Protein AF-A0A6A8FHQ6-F1 (afdb_monomer)

pLDDT: mean 91.74, std 8.45, range [48.78, 97.81]

Sequence (109 aa):
PTHLIRIICDHANLNNVLTTLFRETGTIGARFQEIQRLILPRSIVTVPVNISGYDFNVRVKISRGLNAEALGVKPEFDDVKVIASTTGISVKRALELVSAQITYKINVG

Radius of gyration: 20.07 Å; Cα contacts (8 Å, |Δi|>4): 118; chains: 1; bounding box: 52×33×42 Å

Nearest PDB structures (foldseek):
  3c19-assembly1_A  TM=7.137E-01  e=1.336E-04  Methanopyrus kandleri AV19
  8joh-assembly5_C  TM=3.734E-01  e=7.980E-01  Echinococcus multilocularis
  8and-assembly1_BBB  TM=4.414E-01  e=1.800E+00  Sphaerospora molnari
  6vhh-assembly1_A  TM=4.434E-01  e=5.212E+00  Homo sapiens
  8h0h-assembly2_B  TM=3.836E-01  e=6.288E+00  Mycobacterium tuberculosis H37Rv

Solvent-accessible surface area (backbone atoms only — not comparable to full-atom values): 6960 Å² total; per-residue (Å²): 140,88,84,88,87,84,86,88,75,59,80,90,47,45,66,61,52,51,53,50,50,35,71,77,68,66,52,93,76,84,88,85,81,93,75,92,76,94,77,69,59,66,50,76,47,76,45,82,48,75,55,97,89,44,80,44,78,37,46,28,43,37,33,27,44,98,85,69,46,81,74,41,80,42,67,42,66,68,54,31,46,51,50,10,66,76,68,73,46,54,52,69,57,33,44,53,54,51,48,54,53,50,53,53,56,65,75,76,104

Mean predicted aligned error: 6.44 Å

Secondary structure (DSSP, 8-state):
----------GGGHHHHHHHHHHHH--S-------------EEEEEEEEEETTEEEEEEEEEEE-TTS-EEEEEE-HHHHHHHHHHHT--HHHHHHHHHHHHHHHHHH-

Foldseek 3Di:
DDDDDDDDDDPVCVVVVVVCCCVPPVDPDDDDDDDDDDAFDKDWDWDWDADQNDIDTWIWIFGADPVRHTPDIATDLVSLVVVCVVNVHDSVVSRVRVVVRRVVVVVVD

Structure (mmCIF, N/CA/C/O backbone):
data_AF-A0A6A8FHQ6-F1
#
_entry.id   AF-A0A6A8FHQ6-F1
#
loop_
_atom_site.group_PDB
_atom_site.id
_atom_site.type_symbol
_atom_site.label_atom_id
_atom_site.label_alt_id
_atom_site.label_comp_id
_atom_site.label_asym_id
_atom_site.label_entity_id
_atom_site.label_seq_id
_atom_site.pdbx_PDB_ins_code
_atom_site.Cartn_x
_atom_site.Cartn_y
_atom_site.Cartn_z
_atom_site.occupancy
_atom_site.B_iso_or_equiv
_atom_site.auth_seq_id
_atom_site.auth_comp_id
_atom_site.auth_asym_id
_atom_site.auth_atom_id
_atom_site.pdbx_PDB_model_num
ATOM 1 N N . PRO A 1 1 ? 27.392 3.927 2.203 1.00 77.44 1 PRO A N 1
ATOM 2 C CA . PRO A 1 1 ? 26.005 3.408 2.094 1.00 77.44 1 PRO A CA 1
ATOM 3 C C . PRO A 1 1 ? 25.439 3.683 0.695 1.00 77.44 1 PRO A C 1
ATOM 5 O O . PRO A 1 1 ? 25.618 4.786 0.192 1.00 77.44 1 PRO A O 1
ATOM 8 N N . THR A 1 2 ? 24.803 2.695 0.067 1.00 89.62 2 THR A N 1
ATOM 9 C CA . THR A 1 2 ? 24.160 2.811 -1.255 1.00 89.62 2 THR A CA 1
ATOM 10 C C . THR A 1 2 ? 22.726 2.300 -1.164 1.00 89.62 2 THR A C 1
ATOM 12 O O . THR A 1 2 ? 22.449 1.357 -0.423 1.00 89.62 2 THR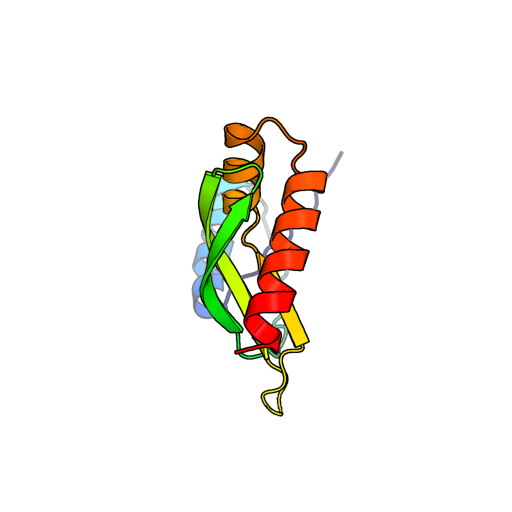 A O 1
ATOM 15 N N . HIS A 1 3 ? 21.812 2.922 -1.909 1.00 92.06 3 HIS A N 1
ATOM 16 C CA . HIS A 1 3 ? 20.390 2.578 -1.912 1.00 92.06 3 HIS A CA 1
ATOM 17 C C . HIS A 1 3 ? 19.965 2.087 -3.297 1.00 92.06 3 HIS A C 1
ATOM 19 O O . HIS A 1 3 ? 20.328 2.680 -4.310 1.00 92.06 3 HIS A O 1
ATOM 25 N N . LEU A 1 4 ? 19.184 1.006 -3.340 1.00 94.62 4 LEU A N 1
ATOM 26 C CA . LEU A 1 4 ? 18.580 0.493 -4.568 1.00 94.62 4 LEU A CA 1
ATOM 27 C C . LEU A 1 4 ? 17.161 1.054 -4.716 1.00 94.62 4 LEU A C 1
ATOM 29 O O . LEU A 1 4 ? 16.302 0.778 -3.880 1.00 94.62 4 LEU A O 1
ATOM 33 N N . ILE A 1 5 ? 16.902 1.786 -5.801 1.00 95.06 5 ILE A N 1
ATOM 34 C CA . ILE A 1 5 ? 15.561 2.271 -6.151 1.00 95.06 5 ILE A CA 1
ATOM 35 C C . ILE A 1 5 ? 14.900 1.257 -7.092 1.00 95.06 5 ILE A C 1
ATOM 37 O O . ILE A 1 5 ? 15.464 0.897 -8.124 1.00 95.06 5 ILE A O 1
ATOM 41 N N . ARG A 1 6 ? 13.694 0.793 -6.744 1.00 95.88 6 ARG A N 1
ATOM 42 C CA . ARG A 1 6 ? 12.868 -0.088 -7.586 1.00 95.88 6 ARG A CA 1
ATOM 43 C C . ARG A 1 6 ? 11.544 0.595 -7.894 1.00 95.88 6 ARG A C 1
ATOM 45 O O . ARG A 1 6 ? 10.847 1.009 -6.974 1.00 95.88 6 ARG A O 1
ATOM 52 N N . ILE A 1 7 ? 11.194 0.668 -9.174 1.00 96.06 7 ILE A N 1
ATOM 53 C CA . ILE A 1 7 ? 9.978 1.332 -9.651 1.00 96.06 7 ILE A CA 1
ATOM 54 C C . ILE A 1 7 ? 9.147 0.323 -10.442 1.00 96.06 7 ILE A C 1
ATOM 56 O O . ILE A 1 7 ? 9.693 -0.469 -11.207 1.00 96.06 7 ILE A O 1
ATOM 60 N N . ILE A 1 8 ? 7.830 0.345 -10.242 1.00 96.50 8 ILE A N 1
ATOM 61 C CA . ILE A 1 8 ? 6.859 -0.404 -11.043 1.00 96.50 8 ILE A CA 1
ATOM 62 C C . ILE A 1 8 ? 5.981 0.631 -11.739 1.00 96.50 8 ILE A C 1
ATOM 64 O O . ILE A 1 8 ? 5.365 1.459 -11.071 1.00 96.50 8 ILE A O 1
ATOM 68 N N . CYS A 1 9 ? 5.930 0.583 -13.065 1.00 95.38 9 CYS A N 1
ATOM 69 C CA . CYS A 1 9 ? 5.081 1.439 -13.887 1.00 95.38 9 CYS A CA 1
ATOM 70 C C . CYS A 1 9 ? 4.476 0.624 -15.032 1.00 95.38 9 CYS A C 1
ATOM 72 O O . CYS A 1 9 ? 4.935 -0.483 -15.324 1.00 95.38 9 CYS A O 1
ATOM 74 N N . ASP A 1 10 ? 3.418 1.148 -15.643 1.00 94.31 10 ASP A N 1
ATOM 75 C CA . ASP A 1 10 ? 2.977 0.654 -16.943 1.00 94.31 10 ASP A CA 1
ATOM 76 C C . ASP A 1 10 ? 3.967 1.068 -18.047 1.00 94.31 10 ASP A C 1
ATOM 78 O O . ASP A 1 10 ? 4.780 1.980 -17.877 1.00 94.31 10 ASP A O 1
ATOM 82 N N . HIS A 1 11 ? 3.892 0.384 -19.190 1.00 92.69 11 HIS A N 1
ATOM 83 C CA . HIS A 1 11 ? 4.790 0.634 -20.317 1.00 92.69 11 HIS A CA 1
ATOM 84 C C . HIS A 1 11 ? 4.657 2.068 -20.865 1.00 92.69 11 HIS A C 1
ATOM 86 O O . HIS A 1 11 ? 5.657 2.681 -21.231 1.00 92.69 11 HIS A O 1
ATOM 92 N N . ALA A 1 12 ? 3.446 2.639 -20.865 1.00 95.81 12 ALA A N 1
ATOM 93 C CA . ALA A 1 12 ? 3.196 3.986 -21.378 1.00 95.81 12 ALA A CA 1
ATOM 94 C C . ALA A 1 12 ? 3.916 5.076 -20.561 1.00 95.81 12 ALA A C 1
ATOM 96 O O . ALA A 1 12 ? 4.312 6.105 -21.106 1.00 95.81 12 ALA A O 1
ATOM 97 N N . ASN A 1 13 ? 4.130 4.839 -19.266 1.00 96.88 13 ASN A N 1
ATOM 98 C CA . ASN A 1 13 ? 4.777 5.775 -18.353 1.00 96.88 13 ASN A CA 1
ATOM 99 C C . ASN A 1 13 ? 6.297 5.591 -18.220 1.00 96.88 13 ASN A C 1
ATOM 101 O O . ASN A 1 13 ? 6.936 6.402 -17.543 1.00 96.88 13 ASN A O 1
ATOM 105 N N . LEU A 1 14 ? 6.900 4.586 -18.867 1.00 96.12 14 LEU A N 1
ATOM 106 C CA . LEU A 1 14 ? 8.325 4.263 -18.717 1.00 96.12 14 LEU A CA 1
ATOM 107 C C . LEU A 1 14 ? 9.238 5.479 -18.949 1.00 96.12 14 LEU A C 1
ATOM 109 O O . LEU A 1 14 ? 10.078 5.794 -18.105 1.00 96.12 14 LEU A O 1
ATOM 113 N N . ASN A 1 15 ? 9.043 6.208 -20.051 1.00 96.31 15 ASN A N 1
ATOM 114 C CA . ASN A 1 15 ? 9.877 7.367 -20.392 1.00 96.31 15 ASN A CA 1
ATOM 115 C C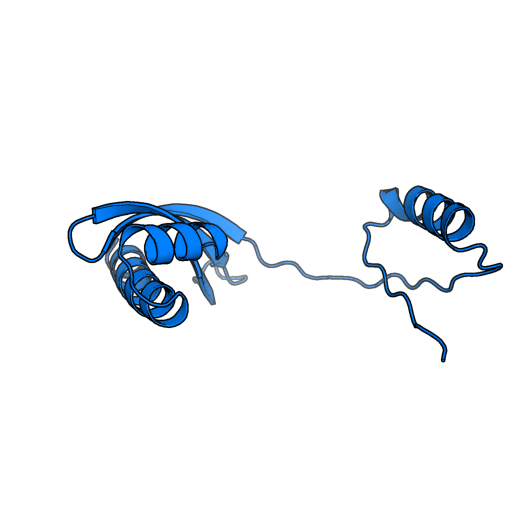 . ASN A 1 15 ? 9.739 8.515 -19.379 1.00 96.31 15 ASN A C 1
ATOM 117 O O . ASN A 1 15 ? 10.737 9.138 -19.009 1.00 96.31 15 ASN A O 1
ATOM 121 N N . ASN A 1 16 ? 8.525 8.767 -18.883 1.00 97.56 16 ASN A N 1
ATOM 122 C CA . ASN A 1 16 ? 8.271 9.805 -17.879 1.00 97.56 16 ASN A CA 1
ATOM 123 C C . ASN A 1 16 ? 8.954 9.466 -16.547 1.00 97.56 16 ASN A C 1
ATOM 125 O O . ASN A 1 16 ? 9.566 10.328 -15.906 1.00 97.56 16 ASN A O 1
ATOM 129 N N . VAL A 1 17 ? 8.888 8.192 -16.155 1.00 97.31 17 VAL A N 1
ATOM 130 C CA . VAL A 1 17 ? 9.537 7.671 -14.949 1.00 97.31 17 VAL A CA 1
ATOM 131 C C . VAL A 1 17 ? 11.056 7.767 -15.063 1.00 97.31 17 VAL A C 1
ATOM 133 O O . VAL A 1 17 ? 11.689 8.267 -14.136 1.00 97.31 17 VAL A O 1
ATOM 136 N N . LEU A 1 18 ? 11.648 7.351 -16.188 1.00 96.25 18 LEU A N 1
ATOM 137 C CA . LEU A 1 18 ? 13.096 7.439 -16.413 1.00 96.25 18 LEU A CA 1
ATOM 138 C C . LEU A 1 18 ? 13.587 8.889 -16.411 1.00 96.25 18 LEU A C 1
ATOM 140 O O . LEU A 1 18 ? 14.575 9.199 -15.750 1.00 96.25 18 LEU A O 1
ATOM 144 N N . THR A 1 19 ? 12.861 9.787 -17.079 1.00 97.00 19 THR A N 1
ATOM 145 C CA . THR A 1 19 ? 13.175 11.225 -17.098 1.00 97.00 19 THR A CA 1
ATOM 146 C C . THR A 1 19 ? 13.210 11.795 -15.682 1.00 97.00 19 THR A C 1
ATOM 148 O O . THR A 1 19 ? 14.156 12.486 -15.308 1.00 97.00 19 THR A O 1
ATOM 151 N N . THR A 1 20 ? 12.200 11.469 -14.873 1.00 97.38 20 THR A N 1
ATOM 152 C CA . THR A 1 20 ? 12.135 11.906 -13.473 1.00 97.38 20 THR A CA 1
ATOM 153 C C . THR A 1 20 ? 13.272 11.290 -12.658 1.00 97.38 20 THR A C 1
ATOM 155 O O . THR A 1 20 ? 13.969 12.004 -11.947 1.00 97.38 20 THR A O 1
ATOM 158 N N . LEU A 1 21 ? 13.527 9.986 -12.798 1.00 97.00 21 LEU A N 1
ATOM 159 C CA . LEU A 1 21 ? 14.603 9.304 -12.080 1.00 97.00 21 LEU A CA 1
ATOM 160 C C . LEU A 1 21 ? 15.968 9.948 -12.360 1.00 97.00 21 LEU A C 1
ATOM 162 O O . LEU A 1 21 ? 16.698 10.246 -11.418 1.00 97.00 21 LEU A O 1
ATOM 166 N N . PHE A 1 22 ? 16.311 10.187 -13.627 1.00 97.19 22 PHE A N 1
ATOM 167 C CA . PHE A 1 22 ? 17.599 10.779 -13.996 1.00 97.19 22 PHE A CA 1
ATOM 168 C C . PHE A 1 22 ? 17.725 12.226 -13.530 1.00 97.19 22 PHE A C 1
ATOM 170 O O . PHE A 1 22 ? 18.760 12.591 -12.975 1.00 97.19 22 PHE A O 1
ATOM 177 N N . ARG A 1 23 ? 16.665 13.028 -13.686 1.00 97.62 23 ARG A N 1
ATOM 178 C CA . ARG A 1 23 ? 16.667 14.431 -13.263 1.00 97.62 23 ARG A CA 1
ATOM 179 C C . ARG A 1 23 ? 16.830 14.583 -11.752 1.00 97.62 23 ARG A C 1
ATOM 181 O O . ARG A 1 23 ? 17.628 15.404 -11.320 1.00 97.62 23 ARG A O 1
ATOM 188 N N . GLU A 1 24 ? 16.091 13.804 -10.964 1.00 97.00 24 GLU A N 1
ATOM 189 C CA . GLU A 1 24 ? 16.053 13.984 -9.507 1.00 97.00 24 GLU A CA 1
ATOM 190 C C . GLU A 1 24 ? 17.204 13.270 -8.783 1.00 97.00 24 GLU A C 1
ATOM 192 O O . GLU A 1 24 ? 17.618 13.701 -7.710 1.00 97.00 24 GLU A O 1
ATOM 197 N N . THR A 1 25 ? 17.729 12.167 -9.334 1.00 95.25 25 THR A N 1
ATOM 198 C CA . THR A 1 25 ? 18.782 11.381 -8.657 1.00 95.25 25 THR A CA 1
ATOM 199 C C . THR A 1 25 ? 20.182 11.601 -9.218 1.00 95.25 25 THR A C 1
ATOM 201 O O . THR A 1 25 ? 21.154 11.235 -8.561 1.00 95.25 25 THR A O 1
ATOM 204 N N . GLY A 1 26 ? 20.307 12.142 -10.435 1.00 94.31 26 GLY A N 1
ATOM 205 C CA . GLY A 1 26 ? 21.587 12.267 -11.134 1.00 94.31 26 GLY A CA 1
ATOM 206 C C . GLY A 1 26 ? 22.220 10.929 -11.539 1.00 94.31 26 GLY A C 1
ATOM 207 O O . GLY A 1 26 ? 23.386 10.906 -11.933 1.00 94.31 26 GLY A O 1
ATOM 208 N N . THR A 1 27 ? 21.496 9.803 -11.441 1.00 94.38 27 THR A N 1
ATOM 209 C CA . THR A 1 27 ? 22.012 8.514 -11.924 1.00 94.38 27 THR A CA 1
ATOM 210 C C . THR A 1 27 ? 22.205 8.545 -13.439 1.00 94.38 27 THR A C 1
ATOM 212 O O . THR A 1 27 ? 21.385 9.087 -14.174 1.00 94.38 27 THR A O 1
ATOM 215 N N . ILE A 1 28 ? 23.286 7.927 -13.911 1.00 94.88 28 ILE A N 1
ATOM 216 C CA . ILE A 1 28 ? 23.657 7.899 -15.334 1.00 94.88 28 ILE A CA 1
ATOM 217 C C . ILE A 1 28 ? 22.866 6.826 -16.095 1.00 94.88 28 ILE A C 1
ATOM 219 O O . ILE A 1 28 ? 22.708 6.897 -17.311 1.00 94.88 28 ILE A O 1
ATOM 223 N N . GLY A 1 29 ? 22.361 5.811 -15.393 1.00 94.50 29 GLY A N 1
ATOM 224 C CA . GLY A 1 29 ? 21.674 4.697 -16.028 1.00 94.50 29 GLY A CA 1
ATOM 225 C C . GLY A 1 29 ? 20.666 4.015 -15.120 1.00 94.50 29 GLY A C 1
ATOM 226 O O . GLY A 1 29 ? 20.731 4.095 -13.892 1.00 94.50 29 GLY A O 1
ATOM 227 N N . ALA A 1 30 ? 19.726 3.328 -15.760 1.00 95.62 30 ALA A N 1
ATOM 228 C CA . ALA A 1 30 ? 18.731 2.481 -15.126 1.00 95.62 30 ALA A CA 1
ATOM 229 C C . ALA A 1 30 ? 18.547 1.213 -15.966 1.00 95.62 30 ALA A C 1
ATOM 231 O O . ALA A 1 30 ? 18.711 1.230 -17.185 1.00 95.62 30 ALA A O 1
ATOM 232 N N . ARG A 1 31 ? 18.208 0.105 -15.305 1.00 96.31 31 ARG A N 1
ATOM 233 C CA . ARG A 1 31 ? 17.820 -1.147 -15.962 1.00 96.31 31 ARG A CA 1
ATOM 234 C C . ARG A 1 31 ? 16.322 -1.327 -15.776 1.00 96.31 31 ARG A C 1
ATOM 236 O O . ARG A 1 31 ? 15.830 -1.156 -14.662 1.00 96.31 31 ARG A O 1
ATOM 243 N N . PHE A 1 32 ? 15.621 -1.696 -16.838 1.00 94.38 32 PHE A N 1
ATOM 244 C CA . PHE A 1 32 ? 14.204 -2.029 -16.785 1.00 94.38 32 PHE A CA 1
ATOM 245 C C . PHE A 1 32 ? 13.963 -3.389 -17.438 1.00 94.38 32 PHE A C 1
ATOM 247 O O . PHE A 1 32 ? 14.742 -3.840 -18.276 1.00 94.38 32 PHE A O 1
ATOM 254 N N . GLN A 1 33 ? 12.898 -4.052 -17.007 1.00 95.19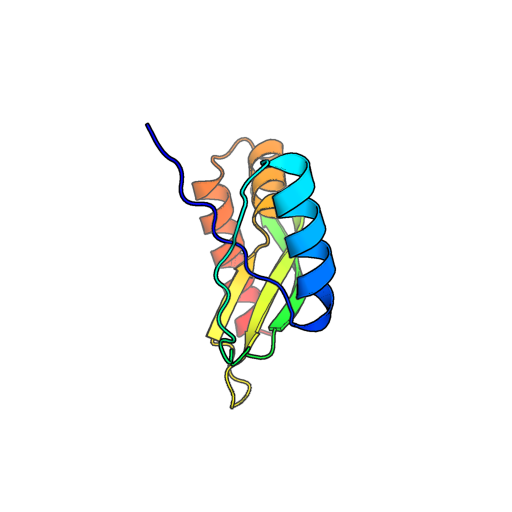 33 GLN A N 1
ATOM 255 C CA . GLN A 1 33 ? 12.450 -5.333 -17.529 1.00 95.19 33 GLN A CA 1
ATOM 256 C C . GLN A 1 33 ? 10.928 -5.294 -17.605 1.00 95.19 33 GLN A C 1
ATOM 258 O O . GLN A 1 33 ? 10.271 -4.872 -16.651 1.00 95.19 33 GLN A O 1
ATOM 263 N N . GLU A 1 34 ? 10.373 -5.769 -18.715 1.00 94.31 34 GLU A N 1
ATOM 264 C CA . GLU A 1 34 ? 8.936 -5.974 -18.833 1.00 94.31 34 GLU A CA 1
ATOM 265 C C . GLU A 1 34 ? 8.529 -7.274 -18.145 1.00 94.31 34 GLU A C 1
ATOM 267 O O . GLU A 1 34 ? 9.134 -8.330 -18.339 1.00 94.31 34 GLU A O 1
ATOM 272 N N . ILE A 1 35 ? 7.502 -7.185 -17.304 1.00 94.25 35 ILE A N 1
ATOM 273 C CA . ILE A 1 35 ? 6.971 -8.320 -16.558 1.00 94.25 35 ILE A CA 1
ATOM 274 C C . ILE A 1 35 ? 5.478 -8.389 -16.837 1.00 94.25 35 ILE A C 1
ATOM 276 O O . ILE A 1 35 ? 4.732 -7.461 -16.518 1.00 94.25 35 ILE A O 1
ATOM 280 N N . GLN A 1 36 ? 5.036 -9.508 -17.409 1.00 92.25 36 GLN A N 1
ATOM 281 C CA . GLN A 1 36 ? 3.613 -9.777 -17.550 1.00 92.25 36 GLN A CA 1
ATOM 282 C C . GLN A 1 36 ? 2.990 -9.996 -16.173 1.00 92.25 36 GLN A C 1
ATOM 284 O O . GLN A 1 36 ? 3.500 -10.750 -15.343 1.00 92.25 36 GLN A O 1
ATOM 289 N N . ARG A 1 37 ? 1.860 -9.333 -15.937 1.00 90.56 37 ARG A N 1
ATOM 290 C CA . ARG A 1 37 ? 1.110 -9.440 -14.692 1.00 90.56 37 ARG A CA 1
ATOM 291 C C . ARG A 1 37 ? -0.321 -9.836 -15.004 1.00 90.56 37 ARG A C 1
ATOM 293 O O . ARG A 1 37 ? -1.065 -9.056 -15.589 1.00 90.56 37 ARG A O 1
ATOM 300 N N . LEU A 1 38 ? -0.722 -11.013 -14.537 1.00 85.31 38 LEU A N 1
ATOM 301 C CA . LEU A 1 38 ? -2.131 -11.370 -14.475 1.00 85.31 38 LEU A CA 1
ATOM 302 C C . LEU A 1 38 ? -2.762 -10.661 -13.272 1.00 85.31 38 LEU A C 1
ATOM 304 O O . LEU A 1 38 ? -2.300 -10.804 -12.138 1.00 85.31 38 LEU A O 1
ATOM 308 N N . ILE A 1 39 ? -3.800 -9.867 -13.522 1.00 84.06 39 ILE A N 1
ATOM 309 C CA . ILE A 1 39 ? -4.546 -9.160 -12.481 1.00 84.06 39 ILE A CA 1
ATOM 310 C C . ILE A 1 39 ? -5.937 -9.773 -12.417 1.00 84.06 39 ILE A C 1
ATOM 312 O O . ILE A 1 39 ? -6.689 -9.721 -13.386 1.00 84.06 39 ILE A O 1
ATOM 316 N N . LEU A 1 40 ? -6.276 -10.340 -11.262 1.00 85.62 40 LEU A N 1
ATOM 317 C CA . LEU A 1 40 ? -7.628 -10.812 -11.007 1.00 85.62 40 LEU A CA 1
ATOM 318 C C . LEU A 1 40 ? -8.613 -9.632 -10.972 1.00 85.62 40 LEU A C 1
ATOM 320 O O . LEU A 1 40 ? -8.266 -8.577 -10.421 1.00 85.62 40 LEU A O 1
ATOM 324 N N . PRO A 1 41 ? -9.840 -9.793 -11.502 1.00 83.00 41 PRO A N 1
ATOM 325 C CA . PRO A 1 41 ? -10.878 -8.782 -11.384 1.00 83.00 41 PRO A CA 1
ATOM 326 C C . PRO A 1 41 ? -11.085 -8.395 -9.921 1.00 83.00 41 PRO A C 1
ATOM 328 O O . PRO A 1 41 ? -11.225 -9.246 -9.036 1.00 83.00 41 PRO A O 1
ATOM 331 N N . ARG A 1 42 ? -11.102 -7.089 -9.662 1.00 87.12 42 ARG A N 1
ATOM 332 C CA . ARG A 1 42 ? -11.373 -6.541 -8.338 1.00 87.12 42 ARG A CA 1
ATOM 333 C C . ARG A 1 42 ? -12.386 -5.418 -8.429 1.00 87.12 42 ARG A C 1
ATOM 335 O O . ARG A 1 42 ? -12.308 -4.588 -9.330 1.00 87.12 42 ARG A O 1
ATOM 342 N N . SER A 1 43 ? -13.288 -5.371 -7.464 1.00 89.12 43 SER A N 1
ATOM 343 C CA . SER A 1 43 ? -14.238 -4.280 -7.281 1.00 89.12 43 SER A CA 1
ATOM 344 C C . SER A 1 43 ? -14.071 -3.683 -5.893 1.00 89.12 43 SER A C 1
ATOM 346 O O . SER A 1 43 ? -13.573 -4.335 -4.972 1.00 89.12 43 SER A O 1
ATOM 348 N N . ILE A 1 44 ? -14.490 -2.432 -5.750 1.00 92.94 44 ILE A N 1
ATOM 349 C CA . ILE A 1 44 ? -14.651 -1.796 -4.447 1.00 92.94 44 ILE A CA 1
ATOM 350 C C . ILE A 1 44 ? -16.148 -1.639 -4.225 1.00 92.94 44 ILE A C 1
ATOM 352 O O . ILE A 1 44 ? -16.836 -1.087 -5.079 1.00 92.94 44 ILE A O 1
ATOM 356 N N . VAL A 1 45 ? -16.639 -2.150 -3.102 1.00 92.69 45 VAL A N 1
ATOM 357 C CA . VAL A 1 45 ? -18.026 -1.966 -2.660 1.00 92.69 45 VAL A CA 1
ATOM 358 C C . VAL A 1 45 ? -18.036 -1.272 -1.310 1.00 92.69 45 VAL A C 1
ATOM 360 O O . VAL A 1 45 ? -17.086 -1.408 -0.543 1.00 92.69 45 VAL A O 1
ATOM 363 N N . THR A 1 46 ? -19.100 -0.543 -1.006 1.00 95.69 46 THR A N 1
ATOM 364 C CA . THR A 1 46 ? -19.267 0.098 0.299 1.00 95.69 46 THR A CA 1
ATOM 365 C C . THR A 1 46 ? -20.191 -0.753 1.154 1.00 95.69 46 THR A C 1
ATOM 367 O O . THR A 1 46 ? -21.309 -1.052 0.741 1.00 95.69 46 THR A O 1
ATOM 370 N N . VAL A 1 47 ? -19.724 -1.152 2.335 1.00 95.00 47 VAL A N 1
ATOM 371 C CA . VAL A 1 47 ? -20.471 -1.987 3.277 1.00 95.00 47 VAL A CA 1
ATOM 372 C C . VAL A 1 47 ? -20.725 -1.186 4.555 1.00 95.00 47 VAL A C 1
ATOM 374 O O . VAL A 1 47 ? -19.760 -0.730 5.175 1.00 95.00 47 VAL A O 1
ATOM 377 N N . PRO A 1 48 ? -21.991 -1.019 4.982 1.00 95.56 48 PRO A N 1
ATOM 378 C CA . PRO A 1 48 ? -22.289 -0.400 6.264 1.00 95.56 48 PRO A CA 1
ATOM 379 C C . PRO A 1 48 ? -21.870 -1.341 7.398 1.00 95.56 48 PRO A C 1
ATOM 381 O O . PRO A 1 48 ? -22.226 -2.524 7.395 1.00 95.56 48 PRO A O 1
ATOM 384 N N . VAL A 1 49 ? -21.145 -0.832 8.385 1.00 95.88 49 VAL A N 1
ATOM 385 C CA . VAL A 1 49 ? -20.701 -1.560 9.583 1.00 95.88 49 VAL A CA 1
ATOM 386 C C . VAL A 1 49 ? -21.050 -0.750 10.826 1.00 95.88 49 VAL A C 1
ATOM 388 O O . VAL A 1 49 ? -21.084 0.475 10.769 1.00 95.88 49 VAL A O 1
ATOM 391 N N . ASN A 1 50 ? -21.291 -1.436 11.940 1.00 95.56 50 ASN A N 1
ATOM 392 C CA . ASN A 1 50 ? -21.534 -0.796 13.229 1.00 95.56 50 ASN A CA 1
ATOM 393 C C . ASN A 1 50 ? -20.474 -1.293 14.206 1.00 95.56 50 ASN A C 1
ATOM 395 O O . ASN A 1 50 ? -20.398 -2.491 14.480 1.00 95.56 50 ASN A O 1
ATOM 399 N N . ILE A 1 51 ? -19.640 -0.379 14.692 1.00 95.69 51 ILE A N 1
ATOM 400 C CA . ILE A 1 51 ? -18.520 -0.693 15.577 1.00 95.69 51 ILE A CA 1
ATOM 401 C C . ILE A 1 51 ? -18.661 0.164 16.825 1.00 95.69 51 ILE A C 1
ATOM 403 O O . ILE A 1 51 ? -18.644 1.391 16.749 1.00 95.69 51 ILE A O 1
ATOM 407 N N . SER A 1 52 ? -18.801 -0.486 17.981 1.00 90.75 52 SER A N 1
ATOM 408 C CA . SER A 1 52 ? -18.950 0.188 19.277 1.00 90.75 52 SER A CA 1
ATOM 409 C C . SER A 1 52 ? -20.087 1.226 19.305 1.00 90.75 52 SER A C 1
ATOM 411 O O . SER A 1 52 ? -19.955 2.260 19.952 1.00 90.75 52 SER A O 1
ATOM 413 N N . GLY A 1 53 ? -21.190 0.972 18.588 1.00 92.25 53 GLY A N 1
ATOM 414 C CA . GLY A 1 53 ? -22.346 1.873 18.524 1.00 92.25 53 GLY A CA 1
ATOM 415 C C . GLY A 1 53 ? -22.249 2.992 17.482 1.00 92.25 53 GLY A C 1
ATOM 416 O O . GLY A 1 53 ? -23.202 3.749 17.337 1.00 92.25 53 GLY A O 1
ATOM 417 N N . TYR A 1 54 ? -21.150 3.078 16.729 1.00 94.06 54 TYR A N 1
ATOM 418 C CA . TYR A 1 54 ? -20.981 4.033 15.634 1.00 94.06 54 TYR A CA 1
ATOM 419 C C . TYR A 1 54 ? -21.176 3.351 14.281 1.00 94.06 54 TYR A C 1
ATOM 42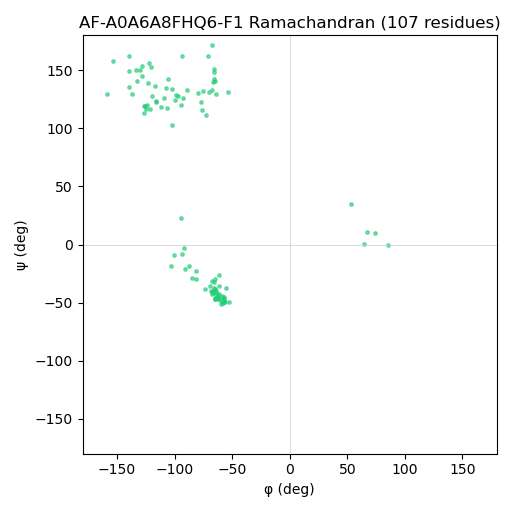1 O O . TYR A 1 54 ? -20.592 2.293 14.027 1.00 94.06 54 TYR A O 1
ATOM 429 N N . ASP A 1 55 ? -21.952 3.982 13.401 1.00 96.88 55 ASP A N 1
ATOM 430 C CA . ASP A 1 55 ? -22.159 3.521 12.030 1.00 96.88 55 ASP A CA 1
ATOM 431 C C . ASP A 1 55 ? -21.106 4.098 11.080 1.00 96.88 55 ASP A C 1
ATOM 433 O O . ASP A 1 55 ? -20.840 5.301 11.061 1.00 96.88 55 ASP A O 1
ATOM 437 N N . PHE A 1 56 ? -20.536 3.230 10.247 1.00 96.94 56 PHE A N 1
ATOM 438 C CA . PHE A 1 56 ? -19.554 3.594 9.232 1.00 96.94 56 PHE A CA 1
ATOM 439 C C . PHE A 1 56 ? -19.888 2.956 7.891 1.00 96.94 56 PHE A C 1
ATOM 441 O O . PHE A 1 56 ? -20.395 1.840 7.817 1.00 96.94 56 PHE A O 1
ATOM 448 N N . ASN A 1 57 ? -19.503 3.640 6.818 1.00 96.56 57 ASN A N 1
ATOM 449 C CA . ASN A 1 57 ? -19.508 3.101 5.466 1.00 96.56 57 ASN A CA 1
ATOM 450 C C . ASN A 1 57 ? -18.077 2.725 5.083 1.00 96.5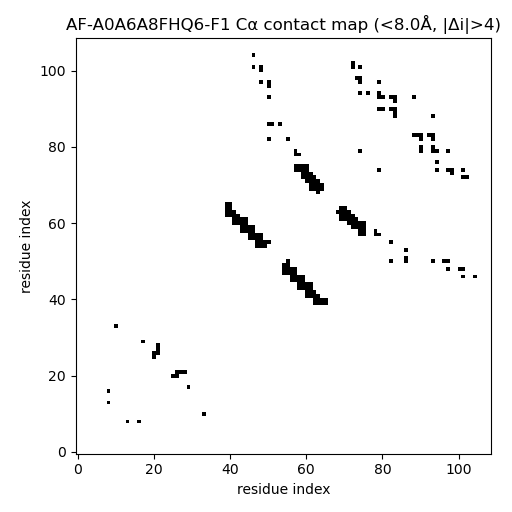6 57 ASN A C 1
ATOM 452 O O . ASN A 1 57 ? -17.268 3.600 4.783 1.00 96.56 57 ASN A O 1
ATOM 456 N N . VAL A 1 58 ? -17.759 1.430 5.114 1.00 96.88 58 VAL A N 1
ATOM 457 C CA . VAL A 1 58 ? -16.404 0.935 4.841 1.00 96.88 58 VAL A CA 1
ATOM 458 C C . VAL A 1 58 ? -16.296 0.486 3.398 1.00 96.88 58 VAL A C 1
ATOM 460 O O . VAL A 1 58 ? -17.081 -0.341 2.934 1.00 96.88 58 VAL A O 1
ATOM 463 N N . ARG A 1 59 ? -15.292 0.989 2.686 1.00 96.88 59 ARG A N 1
ATOM 464 C CA . ARG A 1 59 ? -14.943 0.497 1.355 1.00 96.88 59 ARG A CA 1
ATOM 465 C C . ARG A 1 59 ? -14.230 -0.837 1.489 1.00 96.88 59 ARG A C 1
ATOM 467 O O . ARG A 1 59 ? -13.294 -0.991 2.268 1.00 96.88 59 ARG A O 1
ATOM 474 N N . VAL A 1 60 ? -14.658 -1.808 0.699 1.00 95.06 60 VAL A N 1
ATOM 475 C CA . VAL A 1 60 ? -14.173 -3.183 0.739 1.00 95.06 60 VAL A CA 1
ATOM 476 C C . VAL A 1 60 ? -13.662 -3.564 -0.634 1.00 95.06 60 VAL A C 1
ATOM 478 O O . VAL A 1 60 ? -14.406 -3.561 -1.614 1.00 95.06 60 VAL A O 1
ATOM 481 N N . LYS A 1 61 ? -12.381 -3.921 -0.697 1.00 92.25 61 LYS A N 1
ATOM 482 C CA . LYS A 1 61 ? -11.770 -4.535 -1.871 1.00 92.25 61 LYS A CA 1
ATOM 483 C C . LYS A 1 61 ? -12.196 -5.996 -1.929 1.00 92.25 61 LYS A C 1
ATOM 485 O O . LYS A 1 61 ? -11.826 -6.781 -1.056 1.00 92.25 61 LYS A O 1
ATOM 490 N N . ILE A 1 62 ? -12.933 -6.346 -2.978 1.00 90.25 62 ILE A N 1
ATOM 491 C CA . ILE A 1 62 ? -13.297 -7.723 -3.307 1.00 90.25 62 ILE A CA 1
ATOM 492 C C . ILE A 1 62 ? -12.473 -8.138 -4.521 1.00 90.25 62 ILE A C 1
ATOM 494 O O . ILE A 1 62 ? -12.607 -7.544 -5.589 1.00 90.25 62 ILE A O 1
ATOM 498 N N . SER A 1 63 ? -11.620 -9.145 -4.364 1.00 86.88 63 SER A N 1
ATOM 499 C CA . SER A 1 63 ? -10.936 -9.823 -5.467 1.00 86.88 63 SER A CA 1
ATOM 500 C C . SER A 1 63 ? -11.668 -11.113 -5.807 1.00 86.88 63 SER A C 1
ATOM 502 O O . SER A 1 63 ? -11.916 -11.925 -4.912 1.00 86.88 63 SER A O 1
ATOM 504 N N . ARG A 1 64 ? -11.985 -11.310 -7.086 1.00 82.12 64 ARG A N 1
ATOM 505 C CA . ARG A 1 64 ? -12.657 -12.514 -7.584 1.00 82.12 64 ARG A CA 1
ATOM 506 C C . ARG A 1 64 ? -11.672 -13.409 -8.329 1.00 82.12 64 ARG A C 1
ATOM 508 O O . ARG A 1 64 ? -10.790 -12.913 -9.026 1.00 82.12 64 ARG A O 1
ATOM 515 N N . GLY A 1 65 ? -11.818 -14.717 -8.166 1.00 79.00 65 GLY A N 1
ATOM 516 C CA . GLY A 1 65 ? -11.120 -15.717 -8.958 1.00 79.00 65 GLY A CA 1
ATOM 517 C C . GLY A 1 65 ? -11.586 -15.708 -10.408 1.00 79.00 65 GLY A C 1
ATOM 518 O O . GLY A 1 65 ? -12.562 -15.046 -10.767 1.00 79.00 65 GLY A O 1
ATOM 519 N N . LEU A 1 66 ? -10.886 -16.469 -11.247 1.00 72.56 66 LEU A N 1
ATOM 520 C CA . LEU A 1 66 ? -11.231 -16.612 -12.666 1.00 72.56 66 LEU A CA 1
ATOM 521 C C . LEU A 1 66 ? -12.634 -17.221 -12.857 1.00 72.56 66 LEU A C 1
ATOM 523 O O . LEU A 1 66 ? -13.305 -16.894 -13.829 1.00 72.56 66 LEU A O 1
ATOM 527 N N . ASN A 1 67 ? -13.109 -18.003 -11.880 1.00 76.81 67 ASN A N 1
ATOM 528 C CA . ASN A 1 67 ? -14.444 -18.611 -11.844 1.00 76.81 67 ASN A CA 1
ATOM 529 C C . ASN A 1 67 ? -15.480 -17.777 -11.060 1.00 76.81 67 ASN A C 1
ATOM 531 O O . ASN A 1 67 ? -16.458 -18.316 -10.554 1.00 76.81 67 ASN A O 1
ATOM 535 N N . ALA A 1 68 ? -15.258 -16.465 -10.913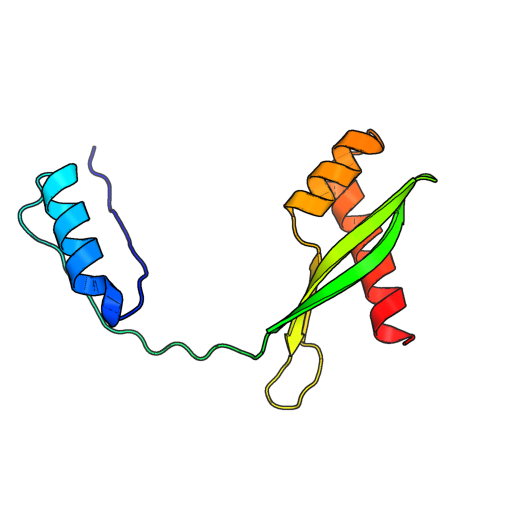 1.00 69.00 68 ALA A N 1
ATOM 536 C CA . ALA A 1 68 ? -16.129 -15.510 -10.211 1.00 69.00 68 ALA A CA 1
ATOM 537 C C . ALA A 1 68 ? -16.322 -15.711 -8.688 1.00 69.00 68 ALA A C 1
ATOM 539 O O . ALA A 1 68 ? -16.983 -14.890 -8.053 1.00 69.00 68 ALA A O 1
ATOM 540 N N . GLU A 1 69 ? -15.691 -16.714 -8.078 1.00 72.44 69 GLU A N 1
ATOM 541 C CA . GLU A 1 69 ? -15.648 -16.911 -6.622 1.00 72.44 69 GLU A CA 1
ATOM 542 C C . GLU A 1 69 ? -14.864 -15.795 -5.903 1.00 72.44 69 GLU A C 1
ATOM 544 O O . GLU A 1 69 ? -13.835 -15.326 -6.392 1.00 72.44 69 GLU A O 1
ATOM 549 N N . ALA A 1 70 ? -15.327 -15.325 -4.741 1.00 68.44 70 ALA A N 1
ATOM 550 C CA . ALA A 1 70 ? -14.602 -14.311 -3.974 1.00 68.44 70 ALA A CA 1
ATOM 551 C C . ALA A 1 70 ? -13.355 -14.929 -3.313 1.00 68.44 70 ALA A C 1
ATOM 553 O O . ALA A 1 70 ? -13.465 -15.724 -2.387 1.00 68.44 70 ALA A O 1
ATOM 554 N N . LEU A 1 71 ? -12.161 -14.536 -3.766 1.00 77.12 71 LEU A N 1
ATOM 555 C CA . LEU A 1 71 ? -10.880 -15.028 -3.231 1.00 77.12 71 LEU A CA 1
ATOM 556 C C . LEU A 1 71 ? -10.329 -14.164 -2.096 1.00 77.12 71 LEU A C 1
ATOM 558 O O . LEU A 1 71 ? -9.472 -14.594 -1.328 1.00 77.12 71 LEU A O 1
ATOM 562 N N . GLY A 1 72 ? -10.775 -12.914 -2.009 1.00 85.06 72 GLY A N 1
ATOM 563 C CA . GLY A 1 72 ? -10.268 -11.985 -1.014 1.00 85.06 72 GLY A CA 1
ATOM 564 C C . GLY A 1 72 ? -11.240 -10.852 -0.775 1.00 85.06 72 GLY A C 1
ATOM 565 O O . GLY A 1 72 ? -11.684 -10.194 -1.712 1.00 85.06 72 GLY A O 1
ATOM 566 N N . VAL A 1 73 ? -11.540 -10.625 0.496 1.00 90.31 73 VAL A N 1
ATOM 567 C CA . VAL A 1 73 ? -12.407 -9.555 0.976 1.00 90.31 73 VAL A CA 1
ATOM 568 C C . VAL A 1 73 ? -11.614 -8.802 2.031 1.00 90.31 73 VAL A C 1
ATOM 570 O O . VAL A 1 73 ? -11.249 -9.372 3.059 1.00 90.31 73 VAL A O 1
ATOM 573 N N . LYS A 1 74 ? -11.264 -7.545 1.754 1.00 92.94 74 LYS A N 1
ATOM 574 C CA . LYS A 1 74 ? -10.455 -6.730 2.670 1.00 92.94 74 LYS A CA 1
ATOM 575 C C . LYS A 1 74 ? -11.010 -5.311 2.767 1.00 92.94 74 LYS A C 1
ATOM 577 O O . LYS A 1 74 ? -11.209 -4.694 1.719 1.00 92.94 74 LYS A O 1
ATOM 582 N N . PRO A 1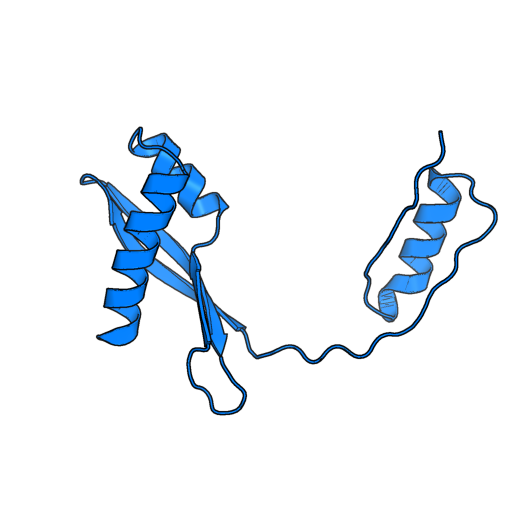 75 ? -11.230 -4.769 3.977 1.00 95.81 75 PRO A N 1
ATOM 583 C CA . PRO A 1 75 ? -11.569 -3.360 4.129 1.00 95.81 75 PRO A CA 1
ATOM 584 C C . PRO A 1 75 ? -10.395 -2.469 3.704 1.00 95.81 75 PRO A C 1
ATOM 586 O O . PRO A 1 75 ? -9.228 -2.855 3.819 1.00 95.81 75 PRO A O 1
ATOM 589 N N . GLU A 1 76 ? -10.697 -1.267 3.223 1.00 96.25 76 GLU A N 1
ATOM 590 C CA . GLU A 1 76 ? -9.693 -0.233 3.001 1.00 96.25 76 GLU A CA 1
ATOM 591 C C . GLU A 1 76 ? -9.077 0.189 4.334 1.00 96.25 76 GLU A C 1
ATOM 593 O O . GLU A 1 76 ? -9.769 0.498 5.304 1.00 96.25 76 GLU A O 1
ATOM 598 N N . PHE A 1 77 ? -7.746 0.201 4.382 1.00 95.25 77 PHE A N 1
ATOM 599 C CA . PHE A 1 77 ? -7.016 0.405 5.630 1.00 95.25 77 PHE A CA 1
ATOM 600 C C . PHE A 1 77 ? -7.234 1.802 6.221 1.00 95.25 77 PHE A C 1
ATOM 602 O O . PHE A 1 77 ? -7.266 1.952 7.440 1.00 95.25 77 PHE A O 1
ATOM 609 N N . ASP A 1 78 ? -7.420 2.818 5.379 1.00 96.88 78 ASP A N 1
ATOM 610 C CA . ASP A 1 78 ? -7.680 4.177 5.856 1.00 96.88 78 ASP A CA 1
ATOM 611 C C . ASP A 1 78 ? -9.060 4.302 6.513 1.00 96.88 78 ASP A C 1
ATOM 613 O O . ASP A 1 78 ? -9.171 4.957 7.547 1.00 96.88 78 ASP A O 1
ATOM 617 N N . ASP A 1 79 ? -10.077 3.592 6.017 1.00 97.12 79 ASP A N 1
ATOM 618 C CA . ASP A 1 79 ? -11.399 3.558 6.657 1.00 97.12 79 ASP A CA 1
ATOM 619 C C . ASP A 1 79 ? -11.300 2.876 8.036 1.00 97.12 79 ASP A C 1
ATOM 621 O O . ASP A 1 79 ? -11.883 3.336 9.016 1.00 97.12 79 ASP A O 1
ATOM 625 N N . VAL A 1 80 ? -10.473 1.830 8.156 1.00 97.56 80 VAL A N 1
ATOM 626 C CA . VAL A 1 80 ? -10.192 1.167 9.442 1.00 97.56 80 VAL A CA 1
ATOM 627 C C . VAL A 1 80 ? -9.473 2.099 10.424 1.00 97.56 80 VAL A C 1
ATOM 629 O O . VAL A 1 80 ? -9.778 2.073 11.618 1.00 97.56 80 VAL A O 1
ATOM 632 N N . LYS A 1 81 ? -8.543 2.944 9.957 1.00 97.81 81 L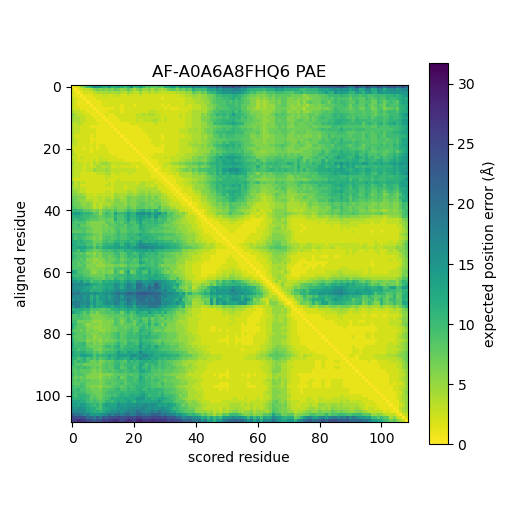YS A N 1
ATOM 633 C CA . LYS A 1 81 ? -7.902 3.958 10.814 1.00 97.81 81 LYS A CA 1
ATOM 634 C C . LYS A 1 81 ? -8.910 4.977 11.329 1.00 97.81 81 LYS A C 1
ATOM 636 O O . LYS A 1 81 ? -8.850 5.319 12.508 1.00 97.81 81 LYS A O 1
ATOM 641 N N . VAL A 1 82 ? -9.825 5.436 10.472 1.00 97.69 82 VAL A N 1
ATOM 642 C CA . VAL A 1 82 ? -10.902 6.351 10.874 1.00 97.69 82 VAL A CA 1
ATOM 643 C C . VAL A 1 82 ? -11.728 5.704 11.982 1.00 97.69 82 VAL A C 1
ATOM 645 O O . VAL A 1 82 ? -11.835 6.280 13.060 1.00 97.69 82 VAL A O 1
ATOM 648 N N . ILE A 1 83 ? -12.182 4.462 11.792 1.00 97.44 83 ILE A N 1
ATOM 649 C CA . ILE A 1 83 ? -12.942 3.716 12.808 1.00 97.44 83 ILE A CA 1
ATOM 650 C C . ILE A 1 83 ? -12.174 3.610 14.126 1.00 97.44 83 ILE A C 1
ATOM 652 O O . ILE A 1 83 ? -12.726 3.912 15.183 1.00 97.44 83 ILE A O 1
ATOM 656 N N . ALA A 1 84 ? -10.902 3.208 14.078 1.00 97.69 84 ALA A N 1
ATOM 657 C CA . ALA A 1 84 ? -10.055 3.097 15.262 1.00 97.69 84 ALA A CA 1
ATOM 658 C C . ALA A 1 84 ? -9.954 4.434 16.015 1.00 97.69 84 ALA A C 1
ATOM 660 O O . ALA A 1 84 ? -10.129 4.476 17.231 1.00 97.69 84 ALA A O 1
ATOM 661 N N . SER A 1 85 ? -9.749 5.534 15.284 1.00 97.38 85 SER A N 1
ATOM 662 C CA . SER A 1 85 ? -9.658 6.875 15.865 1.00 97.38 85 SER A CA 1
ATOM 663 C C . SER A 1 85 ? -10.976 7.356 16.479 1.00 97.38 85 SER A C 1
ATOM 665 O O . SER A 1 85 ? -10.963 7.930 17.563 1.00 97.38 85 SER A O 1
ATOM 667 N N . THR A 1 86 ? -12.116 7.078 15.837 1.00 97.00 86 THR A N 1
ATOM 668 C CA . THR A 1 86 ? -13.444 7.500 16.307 1.00 97.00 86 THR A CA 1
ATOM 669 C C . THR A 1 86 ? -13.910 6.691 17.514 1.00 97.00 86 THR A C 1
ATOM 671 O O . THR A 1 86 ? -14.524 7.236 18.423 1.00 97.00 86 THR A O 1
ATOM 674 N N . THR A 1 87 ? -13.621 5.390 17.535 1.00 95.88 87 THR A N 1
ATOM 675 C CA . THR A 1 87 ? -14.104 4.468 18.578 1.00 95.88 87 THR A CA 1
ATOM 676 C C . THR A 1 87 ? -13.122 4.285 19.738 1.00 95.88 87 THR A C 1
ATOM 678 O O . THR A 1 87 ? -13.461 3.641 20.727 1.00 95.88 87 THR A O 1
ATOM 681 N N . GLY A 1 88 ? -11.901 4.818 19.627 1.00 96.31 88 GLY A N 1
ATOM 682 C CA . GLY A 1 88 ? -10.867 4.724 20.661 1.00 96.31 88 GLY A CA 1
ATOM 683 C C . GLY A 1 88 ? -10.209 3.344 20.794 1.00 96.31 88 GLY A C 1
ATOM 684 O O . GLY A 1 88 ? -9.468 3.112 21.749 1.00 96.31 88 GLY A O 1
ATOM 685 N N . ILE A 1 89 ? -10.455 2.416 19.863 1.00 96.75 89 ILE A N 1
ATOM 686 C CA . ILE A 1 89 ? -9.833 1.081 19.859 1.00 96.75 89 ILE A CA 1
ATOM 687 C C . ILE A 1 89 ? -8.569 1.055 18.991 1.00 96.75 89 ILE A C 1
ATOM 689 O O . ILE A 1 89 ? -8.358 1.899 18.124 1.00 96.75 89 ILE A O 1
ATOM 693 N N . SER A 1 90 ? -7.719 0.042 19.177 1.00 97.81 90 SER A N 1
ATOM 694 C CA . SER A 1 90 ? -6.527 -0.120 18.336 1.00 97.81 90 SER A CA 1
ATOM 695 C C . SER A 1 90 ? -6.893 -0.431 16.878 1.00 97.81 90 SER A C 1
ATOM 697 O O . SER A 1 90 ? -7.865 -1.135 16.606 1.00 97.81 90 SER A O 1
ATOM 699 N N . VAL A 1 91 ? -6.064 0.013 15.926 1.00 97.38 91 VAL A N 1
ATOM 700 C CA . VAL A 1 91 ? -6.248 -0.278 14.487 1.00 97.38 91 VAL A CA 1
ATOM 701 C C . VAL A 1 91 ? -6.344 -1.782 14.221 1.00 97.38 91 VAL A C 1
ATOM 703 O O . VAL A 1 91 ? -7.156 -2.215 13.408 1.00 97.38 91 VAL A O 1
ATOM 706 N N . LYS A 1 92 ? -5.563 -2.594 14.947 1.00 97.19 92 LYS A N 1
ATOM 707 C CA . LYS A 1 92 ? -5.641 -4.057 14.866 1.00 97.19 92 LYS A CA 1
ATOM 708 C C . LYS A 1 92 ? -7.032 -4.558 15.265 1.00 97.19 92 LYS A C 1
ATOM 710 O O . LYS A 1 92 ? -7.623 -5.346 14.533 1.00 97.19 92 LYS A O 1
ATOM 715 N N . ARG A 1 93 ? -7.572 -4.071 16.387 1.00 97.19 93 ARG A N 1
ATOM 716 C CA . ARG A 1 93 ? -8.897 -4.478 16.863 1.00 97.19 93 ARG A CA 1
ATOM 717 C C . ARG A 1 93 ? -10.015 -3.994 15.940 1.00 97.19 93 ARG A C 1
ATOM 719 O O . ARG A 1 93 ? -10.936 -4.756 15.660 1.00 97.19 93 ARG A O 1
ATOM 726 N N . ALA A 1 94 ? -9.917 -2.765 15.435 1.00 97.50 94 ALA A N 1
ATOM 727 C CA . ALA A 1 94 ? -10.841 -2.240 14.434 1.00 97.50 94 ALA A CA 1
ATOM 728 C C . ALA A 1 94 ? -10.842 -3.115 13.173 1.00 97.50 94 ALA A C 1
ATOM 730 O O . ALA A 1 94 ? -11.908 -3.505 12.705 1.00 97.50 94 ALA A O 1
ATOM 731 N N . LEU A 1 95 ? -9.662 -3.497 12.669 1.00 97.31 95 LEU A N 1
ATOM 732 C CA . LEU A 1 95 ? -9.534 -4.368 11.501 1.00 97.31 95 LEU A CA 1
ATOM 733 C C . LEU A 1 95 ? -10.212 -5.726 11.718 1.00 97.31 95 LEU A C 1
ATOM 735 O O . LEU A 1 95 ? -10.918 -6.191 10.825 1.00 97.31 95 LEU A O 1
ATOM 739 N N . GLU A 1 96 ? -10.015 -6.350 12.882 1.00 96.38 96 GLU A N 1
ATOM 740 C CA . GLU A 1 96 ? -10.643 -7.630 13.239 1.00 96.38 96 GLU A CA 1
ATOM 741 C C . GLU A 1 96 ? -12.175 -7.533 13.226 1.00 96.38 96 GLU A C 1
ATOM 743 O O . GLU A 1 96 ? -12.837 -8.329 12.559 1.00 96.38 96 GLU A O 1
ATOM 748 N N . LEU A 1 97 ? -12.739 -6.537 13.921 1.00 96.19 97 LEU A N 1
ATOM 749 C CA . LEU A 1 97 ? -14.190 -6.355 14.034 1.00 96.19 97 LEU A CA 1
ATOM 750 C C . LEU A 1 97 ? -14.833 -6.039 12.680 1.00 96.19 97 LEU A C 1
ATOM 752 O O . LEU A 1 97 ? -15.822 -6.661 12.292 1.00 96.19 97 LEU A O 1
ATOM 756 N N . VAL A 1 98 ? -14.233 -5.108 11.937 1.00 96.75 98 VAL A N 1
ATOM 757 C CA . VAL A 1 98 ? -14.706 -4.696 10.613 1.00 96.75 98 VAL A CA 1
ATOM 758 C C . VAL A 1 98 ? -14.647 -5.869 9.635 1.00 96.75 98 VAL A C 1
ATOM 760 O O . VAL A 1 98 ? -15.623 -6.129 8.935 1.00 96.75 98 VAL A O 1
ATOM 763 N N . SER A 1 99 ? -13.550 -6.631 9.618 1.00 94.88 99 SER A N 1
ATOM 764 C CA . SER A 1 99 ? -13.410 -7.791 8.726 1.00 94.88 99 SER A CA 1
ATOM 765 C C . SER A 1 99 ? -14.424 -8.892 9.044 1.00 94.88 99 SER A C 1
ATOM 767 O O . SER A 1 99 ? -14.997 -9.471 8.119 1.00 94.88 99 SER A O 1
ATOM 769 N N . ALA A 1 100 ? -14.688 -9.158 10.328 1.00 93.69 100 ALA A N 1
ATOM 770 C CA . ALA A 1 100 ? -15.698 -10.130 10.745 1.00 93.69 100 ALA A CA 1
ATOM 771 C C . ALA A 1 100 ? -17.103 -9.721 10.272 1.00 93.69 100 ALA A C 1
ATOM 773 O O . ALA A 1 100 ? -17.812 -10.527 9.667 1.00 93.69 100 ALA A O 1
ATOM 774 N N . GLN A 1 101 ? -17.483 -8.454 10.472 1.00 94.25 101 GLN A N 1
ATOM 775 C CA . GLN A 1 101 ? -18.801 -7.960 10.072 1.00 94.25 101 GLN A CA 1
ATOM 776 C C . GLN A 1 101 ? -18.972 -7.907 8.547 1.00 94.25 101 GLN A C 1
ATOM 778 O O . GLN A 1 101 ? -20.028 -8.279 8.036 1.00 94.25 101 GLN A O 1
ATOM 783 N N . ILE A 1 102 ? -17.938 -7.492 7.810 1.00 93.50 102 ILE A N 1
ATOM 784 C CA . ILE A 1 102 ? -17.942 -7.487 6.340 1.00 93.50 102 ILE A CA 1
ATOM 785 C C . ILE A 1 102 ? -18.099 -8.906 5.792 1.00 93.50 102 ILE A C 1
ATOM 787 O O . ILE A 1 102 ? -18.913 -9.124 4.899 1.00 93.50 102 ILE A O 1
ATOM 791 N N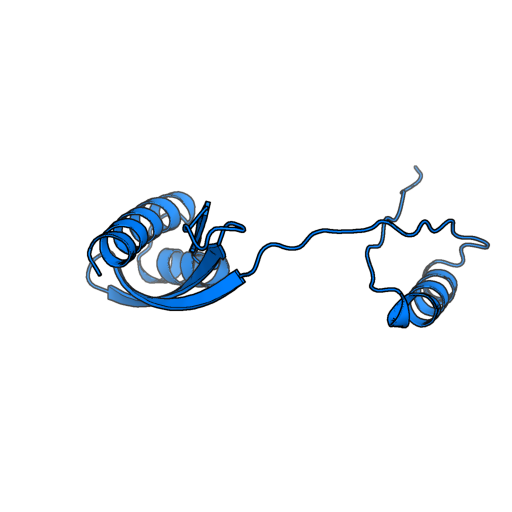 . THR A 1 103 ? -17.347 -9.870 6.330 1.00 88.69 103 THR A N 1
ATOM 792 C CA . THR A 1 103 ? -17.402 -11.269 5.876 1.00 88.69 103 THR A CA 1
ATOM 793 C C . THR A 1 103 ? -18.795 -11.854 6.086 1.00 88.69 103 THR A C 1
ATOM 795 O O . THR A 1 103 ? -19.335 -12.490 5.185 1.00 88.69 103 THR A O 1
ATOM 798 N N . TYR A 1 104 ? -19.413 -11.581 7.239 1.00 87.25 104 TYR A N 1
ATOM 799 C CA . TYR A 1 104 ? -20.794 -11.982 7.501 1.00 87.25 104 TYR A CA 1
ATOM 800 C C . TYR A 1 104 ? -21.767 -11.378 6.477 1.00 87.25 104 TYR A C 1
ATOM 802 O O . TYR A 1 104 ? -22.549 -12.100 5.870 1.00 87.25 104 TYR A O 1
ATOM 810 N N . LYS A 1 105 ? -21.692 -10.065 6.228 1.00 86.12 105 LYS A N 1
ATOM 811 C CA . LYS A 1 105 ? -22.615 -9.387 5.305 1.00 86.12 105 LYS A CA 1
ATOM 812 C C . LYS A 1 105 ? -22.445 -9.800 3.842 1.00 86.12 105 LYS A C 1
ATOM 814 O O . LYS A 1 105 ? -23.426 -9.786 3.114 1.00 86.12 105 LYS A O 1
ATOM 819 N N . ILE A 1 106 ? -21.231 -10.145 3.416 1.00 81.38 106 ILE A N 1
ATOM 820 C CA . ILE A 1 106 ? -20.949 -10.550 2.030 1.00 81.38 106 ILE A CA 1
ATOM 821 C C . ILE A 1 106 ? -21.307 -12.018 1.767 1.00 81.38 106 ILE A C 1
ATOM 823 O O . ILE A 1 106 ? -21.652 -12.342 0.642 1.00 81.38 106 ILE A O 1
ATOM 827 N N . ASN A 1 107 ? -21.237 -12.900 2.770 1.00 73.00 107 ASN A N 1
ATOM 828 C CA . ASN A 1 107 ? -21.576 -14.320 2.591 1.00 73.00 107 ASN A CA 1
ATOM 829 C C . ASN A 1 107 ? -23.069 -14.630 2.786 1.00 73.00 107 ASN A C 1
ATOM 831 O O . ASN A 1 107 ? -23.517 -15.706 2.402 1.00 73.00 107 ASN A O 1
ATOM 835 N N . VAL A 1 108 ? -23.816 -13.739 3.443 1.00 61.53 108 VAL A N 1
ATOM 836 C CA . VAL A 1 108 ? -25.250 -13.915 3.744 1.00 61.53 108 VAL A CA 1
ATOM 837 C C . VAL A 1 108 ? -26.146 -13.125 2.771 1.00 61.53 108 VAL A C 1
ATOM 839 O O . VAL A 1 108 ? -27.361 -13.310 2.781 1.00 61.53 108 VAL A O 1
ATOM 842 N N . GLY A 1 109 ? -25.567 -12.259 1.932 1.00 48.78 109 GLY A N 1
ATOM 843 C CA . GLY A 1 109 ? -26.257 -11.550 0.845 1.00 48.78 109 GLY A CA 1
ATOM 844 C C . GLY A 1 109 ? -25.956 -12.164 -0.512 1.00 48.78 109 GLY A C 1
ATOM 845 O O . GLY A 1 109 ? -26.870 -12.137 -1.362 1.00 48.78 109 GLY A O 1
#